Protein AF-A0A1M6AUS4-F1 (afdb_monomer_lite)

pLDDT: mean 83.35, std 10.19, range [53.81, 94.75]

Structure (mmCIF, N/CA/C/O backbone):
data_AF-A0A1M6AUS4-F1
#
_entry.id   AF-A0A1M6AUS4-F1
#
loop_
_atom_site.group_PDB
_atom_site.id
_atom_site.type_symbol
_atom_site.label_atom_id
_atom_site.label_alt_id
_atom_site.label_comp_id
_atom_site.label_asym_id
_atom_site.label_entity_id
_atom_site.label_seq_id
_atom_site.pdbx_PDB_ins_code
_atom_site.Cartn_x
_atom_site.Cartn_y
_atom_site.Cartn_z
_atom_site.occupancy
_atom_site.B_iso_or_equiv
_atom_site.auth_seq_id
_atom_site.auth_comp_id
_atom_site.auth_asym_id
_atom_site.auth_atom_id
_atom_site.pdbx_PDB_model_num
ATOM 1 N N . MET A 1 1 ? -8.008 -0.193 20.773 1.00 53.81 1 MET A N 1
ATOM 2 C CA . MET A 1 1 ? -8.433 -1.583 20.464 1.00 53.81 1 MET A CA 1
ATOM 3 C C . MET A 1 1 ? -9.318 -1.726 19.211 1.00 53.81 1 MET A C 1
ATOM 5 O O . MET A 1 1 ? -9.237 -2.763 18.570 1.00 53.81 1 MET A O 1
ATOM 9 N N . LYS A 1 2 ? -10.123 -0.722 18.805 1.00 60.25 2 LYS A N 1
ATOM 10 C CA . LYS A 1 2 ? -11.055 -0.837 17.654 1.00 60.25 2 LYS A CA 1
ATOM 11 C C . LYS A 1 2 ? -10.388 -0.987 16.270 1.00 60.25 2 LYS A C 1
ATOM 13 O O . LYS A 1 2 ? -10.918 -1.696 15.424 1.00 60.25 2 LYS A O 1
ATOM 18 N N . PHE A 1 3 ? -9.215 -0.394 16.047 1.00 70.62 3 PHE A N 1
ATOM 19 C CA . PHE A 1 3 ? -8.565 -0.393 14.726 1.00 70.62 3 PHE A CA 1
ATOM 20 C C . PHE A 1 3 ? -7.831 -1.691 14.373 1.00 70.62 3 PHE A C 1
ATOM 22 O O . PHE A 1 3 ? -7.869 -2.125 13.227 1.00 70.62 3 PHE A O 1
ATOM 29 N N . ALA A 1 4 ? -7.231 -2.367 15.356 1.00 76.00 4 ALA A N 1
ATOM 30 C CA . ALA A 1 4 ? -6.480 -3.602 15.119 1.00 76.00 4 ALA A CA 1
ATOM 31 C C . ALA A 1 4 ? -7.358 -4.729 14.538 1.00 76.00 4 ALA A C 1
ATOM 33 O O . ALA A 1 4 ? -6.915 -5.489 13.682 1.00 76.00 4 ALA A O 1
ATOM 34 N N . ALA A 1 5 ? -8.623 -4.820 14.963 1.00 84.00 5 ALA A N 1
ATOM 35 C CA . ALA A 1 5 ? -9.565 -5.804 14.433 1.00 84.00 5 ALA A CA 1
ATOM 36 C C . ALA A 1 5 ? -9.958 -5.515 12.974 1.00 84.00 5 ALA A C 1
ATOM 38 O O . ALA A 1 5 ? -10.090 -6.446 12.181 1.00 84.00 5 ALA A O 1
ATOM 39 N N . LEU A 1 6 ? -10.116 -4.237 12.614 1.00 84.94 6 LEU A N 1
ATOM 40 C CA . LEU A 1 6 ? -10.407 -3.821 11.243 1.00 84.94 6 LEU A CA 1
ATOM 41 C C . LEU A 1 6 ? -9.221 -4.115 10.319 1.00 84.94 6 LEU A C 1
ATOM 43 O O . LEU A 1 6 ? -9.403 -4.744 9.281 1.00 84.94 6 LEU A O 1
ATOM 47 N N . PHE A 1 7 ? -8.008 -3.750 10.734 1.00 85.25 7 PHE A N 1
ATOM 48 C CA . PHE A 1 7 ? -6.792 -4.039 9.976 1.00 85.25 7 PHE A CA 1
ATOM 49 C C . PHE A 1 7 ? -6.590 -5.527 9.719 1.00 85.25 7 PHE A C 1
ATOM 51 O O . PHE A 1 7 ? -6.309 -5.906 8.588 1.00 85.25 7 PHE A O 1
ATOM 58 N N . ARG A 1 8 ? -6.814 -6.373 10.733 1.00 87.25 8 ARG A N 1
ATOM 59 C CA . ARG A 1 8 ? -6.753 -7.834 10.577 1.00 87.25 8 ARG A CA 1
ATOM 60 C C . ARG A 1 8 ? -7.788 -8.364 9.590 1.00 87.25 8 ARG A C 1
ATOM 62 O O . ARG A 1 8 ? -7.498 -9.282 8.835 1.00 87.25 8 ARG A O 1
ATOM 69 N N . LYS A 1 9 ? -9.003 -7.807 9.584 1.00 89.00 9 LYS A N 1
ATOM 70 C CA . LYS A 1 9 ? -10.016 -8.184 8.589 1.00 89.00 9 LYS A CA 1
ATOM 71 C C . LYS A 1 9 ? -9.574 -7.780 7.185 1.00 89.00 9 LYS A C 1
ATOM 73 O O . LYS A 1 9 ? -9.643 -8.605 6.288 1.00 89.00 9 LYS A O 1
ATOM 78 N N . ILE A 1 10 ? -9.076 -6.561 7.007 1.00 89.00 10 ILE A N 1
ATOM 79 C CA . ILE A 1 10 ? -8.595 -6.070 5.710 1.00 89.00 10 ILE A CA 1
ATOM 80 C C . ILE A 1 10 ? -7.430 -6.932 5.208 1.00 89.00 10 ILE A C 1
ATOM 82 O O . ILE A 1 10 ? -7.506 -7.453 4.102 1.00 89.00 10 ILE A O 1
ATOM 86 N N . SER A 1 11 ? -6.399 -7.152 6.030 1.00 86.50 11 SER A N 1
ATOM 87 C CA . SER A 1 11 ? -5.217 -7.932 5.638 1.00 86.50 11 SER A CA 1
ATOM 88 C C . SER A 1 11 ? -5.534 -9.386 5.300 1.00 86.50 11 SER A C 1
ATOM 90 O O . SER A 1 11 ? -4.840 -9.980 4.488 1.00 86.50 11 SER A O 1
ATOM 92 N N . ASN A 1 12 ? -6.558 -9.967 5.931 1.00 91.69 12 ASN A N 1
ATOM 93 C CA . ASN A 1 12 ? -6.922 -11.367 5.717 1.00 91.69 12 ASN A CA 1
ATOM 94 C C . ASN A 1 12 ? -7.884 -11.576 4.541 1.00 91.69 12 ASN A C 1
ATOM 96 O O . ASN A 1 12 ? -8.033 -12.708 4.097 1.00 91.69 12 ASN A O 1
ATOM 100 N N . ASN A 1 13 ? -8.579 -10.529 4.085 1.00 93.56 13 ASN A N 1
ATOM 101 C CA . ASN A 1 13 ? -9.609 -10.642 3.044 1.00 93.56 13 ASN A CA 1
ATOM 102 C C . ASN A 1 13 ? -9.223 -9.950 1.733 1.00 93.56 13 ASN A C 1
ATOM 104 O O . ASN A 1 13 ? -9.906 -10.150 0.734 1.00 93.56 13 ASN A O 1
ATOM 108 N N . ILE A 1 14 ? -8.175 -9.124 1.728 1.00 92.12 14 ILE A N 1
ATOM 109 C CA . ILE A 1 14 ? -7.741 -8.383 0.546 1.00 92.12 14 ILE A CA 1
ATOM 110 C C . ILE A 1 14 ? -6.292 -8.742 0.249 1.00 92.12 14 ILE A C 1
ATOM 112 O O . ILE A 1 14 ? -5.389 -8.408 1.017 1.00 92.12 14 ILE A O 1
ATOM 116 N N . ASP A 1 15 ? -6.083 -9.387 -0.894 1.00 92.94 15 ASP A N 1
ATOM 117 C CA . ASP A 1 15 ? -4.770 -9.434 -1.520 1.00 92.94 15 ASP A CA 1
ATOM 118 C C . ASP A 1 15 ? -4.555 -8.129 -2.293 1.00 92.94 15 ASP A C 1
ATOM 120 O O . ASP A 1 15 ? -5.400 -7.731 -3.089 1.00 92.94 15 ASP A O 1
ATOM 124 N N . PHE A 1 16 ? -3.443 -7.446 -2.031 1.00 93.81 16 PHE A N 1
ATOM 125 C CA . PHE A 1 16 ? -3.088 -6.182 -2.678 1.00 93.81 16 PHE A CA 1
ATOM 126 C C . PHE A 1 16 ? -2.192 -6.370 -3.909 1.00 93.81 16 PHE A C 1
ATOM 128 O O . PHE A 1 16 ? -1.834 -5.382 -4.548 1.00 93.81 16 PHE A O 1
ATOM 135 N N . SER A 1 17 ? -1.840 -7.612 -4.259 1.00 93.62 17 SER A N 1
ATOM 136 C CA . SER A 1 17 ? -0.999 -7.936 -5.419 1.00 93.62 17 SER A CA 1
ATOM 137 C C . SER A 1 17 ? -1.541 -7.379 -6.742 1.00 93.62 17 SER A C 1
ATOM 139 O O . SER A 1 17 ? -0.750 -6.959 -7.584 1.00 93.62 17 SER A O 1
ATOM 141 N N . PHE A 1 18 ? -2.867 -7.249 -6.885 1.00 94.19 18 PHE A N 1
ATOM 142 C CA . PHE A 1 18 ? -3.517 -6.674 -8.073 1.00 94.19 18 PHE A CA 1
ATOM 143 C C . PHE A 1 18 ? -3.033 -5.257 -8.422 1.00 94.19 18 PHE A C 1
ATOM 145 O O . PHE A 1 18 ? -3.140 -4.826 -9.568 1.00 94.19 18 PHE A O 1
ATOM 152 N N . ILE A 1 19 ? -2.506 -4.511 -7.445 1.00 94.75 19 ILE A N 1
ATOM 153 C CA . ILE A 1 19 ? -1.995 -3.155 -7.666 1.00 94.75 19 ILE A CA 1
ATOM 154 C C . ILE A 1 19 ? -0.786 -3.181 -8.598 1.00 94.75 19 ILE A C 1
ATOM 156 O O . ILE A 1 19 ? -0.662 -2.273 -9.414 1.00 94.75 19 ILE A O 1
ATOM 160 N N . TYR A 1 20 ? 0.066 -4.210 -8.521 1.00 92.94 20 TYR A N 1
ATOM 161 C CA . TYR A 1 20 ? 1.221 -4.324 -9.411 1.00 92.94 20 TYR A CA 1
ATOM 162 C C . TYR A 1 20 ? 0.790 -4.338 -10.876 1.00 92.94 20 TYR A C 1
ATOM 164 O O . TYR A 1 20 ? 1.362 -3.600 -11.671 1.00 92.94 20 TYR A O 1
ATOM 172 N N . ASP A 1 21 ? -0.260 -5.091 -11.213 1.00 94.12 21 ASP A N 1
ATOM 173 C CA . ASP A 1 21 ? -0.785 -5.152 -12.579 1.00 94.12 21 ASP A CA 1
ATOM 174 C C . ASP A 1 21 ? -1.398 -3.817 -13.022 1.00 94.12 21 ASP A C 1
ATOM 176 O O . ASP A 1 21 ? -1.211 -3.400 -14.164 1.00 94.12 21 ASP A O 1
ATOM 180 N N . LEU A 1 22 ? -2.085 -3.113 -12.114 1.00 94.44 22 LEU A N 1
ATOM 181 C CA . LEU A 1 22 ? -2.729 -1.828 -12.411 1.00 94.44 22 LEU A CA 1
ATOM 182 C C . LEU A 1 22 ? -1.744 -0.696 -12.706 1.00 94.44 22 LEU A C 1
ATOM 184 O O . LEU A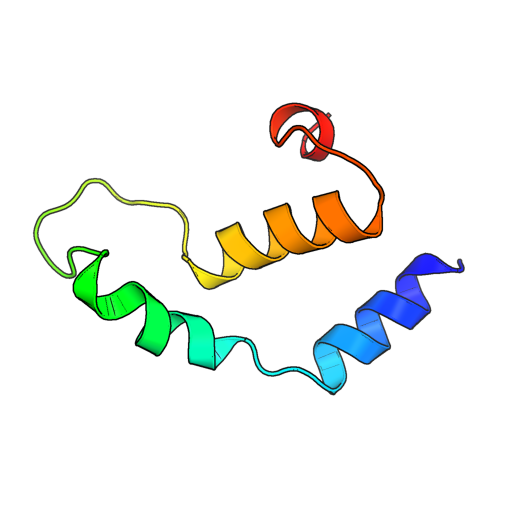 1 22 ? -2.087 0.220 -13.451 1.00 94.44 22 LEU A O 1
ATOM 188 N N . VAL A 1 23 ? -0.568 -0.713 -12.078 1.00 91.62 23 VAL A N 1
ATOM 189 C CA . VAL A 1 23 ? 0.406 0.385 -12.187 1.00 91.62 23 VAL A CA 1
ATOM 190 C C . VAL A 1 23 ? 1.651 0.002 -12.973 1.00 91.62 23 VAL A C 1
ATOM 192 O O . VAL A 1 23 ? 2.543 0.834 -13.126 1.00 91.62 23 VAL A O 1
ATOM 195 N N . LYS A 1 24 ? 1.732 -1.232 -13.482 1.00 89.31 24 LYS A N 1
ATOM 196 C CA . LYS A 1 24 ? 2.913 -1.755 -14.178 1.00 89.31 24 LYS A CA 1
ATOM 197 C C . LYS A 1 24 ? 3.402 -0.831 -15.291 1.00 89.31 24 LYS A C 1
ATOM 199 O O . LYS A 1 24 ? 4.599 -0.615 -15.426 1.00 89.31 24 LYS A O 1
ATOM 204 N N . ASP A 1 25 ? 2.485 -0.249 -16.057 1.00 90.50 25 ASP A N 1
ATOM 205 C CA . ASP A 1 25 ? 2.798 0.661 -17.163 1.00 90.50 25 ASP A CA 1
ATOM 206 C C . ASP A 1 25 ? 3.291 2.049 -16.705 1.00 90.50 25 ASP A C 1
ATOM 208 O O . ASP A 1 25 ? 3.811 2.819 -17.514 1.00 90.50 25 ASP A O 1
ATOM 212 N N . LYS A 1 26 ? 3.125 2.387 -15.420 1.00 87.69 26 LYS A N 1
ATOM 213 C CA . LYS A 1 26 ? 3.560 3.658 -14.816 1.00 87.69 26 LYS A CA 1
ATOM 214 C C . LYS A 1 26 ? 4.914 3.564 -14.126 1.00 87.69 26 LYS A C 1
ATOM 216 O O . LYS A 1 26 ? 5.535 4.598 -13.883 1.00 87.69 26 LYS A O 1
ATOM 221 N N . TYR A 1 27 ? 5.365 2.357 -13.798 1.00 85.00 27 TYR A N 1
ATOM 222 C CA . TYR A 1 27 ? 6.631 2.130 -13.112 1.00 85.00 27 TYR A CA 1
ATOM 223 C C . TYR A 1 27 ? 7.691 1.648 -14.097 1.00 85.00 27 TYR A C 1
ATOM 225 O O . TYR A 1 27 ? 7.446 0.820 -14.969 1.00 85.00 27 TYR A O 1
ATOM 233 N N . CYS A 1 28 ? 8.900 2.187 -13.963 1.00 81.25 28 CYS A N 1
ATOM 234 C CA . CYS A 1 28 ? 10.029 1.734 -14.758 1.00 81.25 28 CYS A CA 1
ATOM 235 C C . CYS A 1 28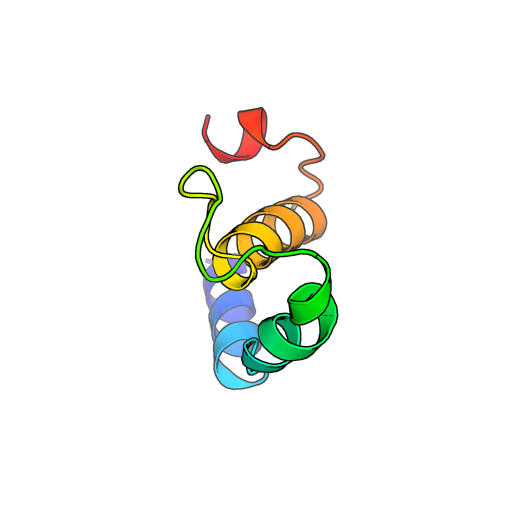 ? 10.686 0.544 -14.059 1.00 81.25 28 CYS A C 1
ATOM 237 O O . CYS A 1 28 ? 11.169 0.694 -12.939 1.00 81.25 28 CYS A O 1
ATOM 239 N N . GLU A 1 29 ? 10.742 -0.609 -14.726 1.00 76.31 29 GLU A N 1
ATOM 240 C CA . GLU A 1 29 ? 11.385 -1.808 -14.171 1.00 76.31 29 GLU A CA 1
ATOM 241 C C . GLU A 1 29 ? 12.910 -1.617 -14.014 1.00 76.31 29 GLU A C 1
ATOM 243 O O . GLU A 1 29 ? 13.504 -2.128 -13.068 1.00 76.31 29 GLU A O 1
ATOM 248 N N . ASN A 1 30 ? 13.545 -0.853 -14.919 1.00 74.75 30 ASN A N 1
ATOM 249 C CA . ASN A 1 30 ? 14.986 -1.002 -15.178 1.00 74.75 30 ASN A CA 1
ATOM 250 C C . ASN A 1 30 ? 15.807 0.300 -15.163 1.00 74.75 30 ASN A C 1
ATOM 252 O O . ASN A 1 30 ? 17.031 0.228 -15.219 1.00 74.75 30 ASN A O 1
ATOM 256 N N . ASN A 1 31 ? 15.183 1.485 -15.169 1.00 70.19 31 ASN A N 1
ATOM 257 C CA . ASN A 1 31 ? 15.912 2.744 -15.405 1.00 70.19 31 ASN A CA 1
ATOM 258 C C . ASN A 1 31 ? 15.357 3.960 -14.634 1.00 70.19 31 ASN A C 1
ATOM 260 O O . ASN A 1 31 ? 15.417 5.095 -15.109 1.00 70.19 31 ASN A O 1
ATOM 264 N N . GLY A 1 32 ? 14.783 3.726 -13.450 1.00 70.31 32 GLY A N 1
ATOM 265 C CA . GLY A 1 32 ? 14.211 4.762 -12.584 1.00 70.31 32 GLY A CA 1
ATOM 266 C C . GLY A 1 32 ? 15.006 4.997 -11.298 1.00 70.31 32 GLY A C 1
ATOM 267 O O . GLY A 1 32 ? 15.832 4.181 -10.893 1.00 70.31 32 GLY A O 1
ATOM 268 N N . ARG A 1 33 ? 14.721 6.109 -10.608 1.00 77.00 33 ARG A N 1
ATOM 269 C CA . ARG A 1 33 ? 15.083 6.236 -9.186 1.00 77.00 33 ARG A CA 1
ATOM 270 C C . ARG A 1 33 ? 14.326 5.164 -8.393 1.00 77.00 33 ARG A C 1
ATOM 272 O O . ARG A 1 33 ? 13.168 4.919 -8.730 1.00 77.00 33 ARG A O 1
ATOM 279 N N . PRO A 1 34 ? 14.919 4.575 -7.340 1.00 74.25 34 PRO A N 1
ATOM 280 C CA . PRO A 1 34 ? 14.185 3.670 -6.466 1.00 74.25 34 PRO A CA 1
ATOM 281 C C . PRO A 1 34 ? 12.981 4.414 -5.876 1.00 74.25 34 PRO A C 1
ATOM 283 O O . PRO A 1 34 ? 13.136 5.357 -5.099 1.00 74.25 34 PRO A O 1
ATOM 286 N N . SER A 1 35 ? 11.782 4.035 -6.312 1.00 78.94 35 SER A N 1
ATOM 287 C CA . SER A 1 35 ? 10.516 4.539 -5.787 1.00 78.94 35 SER A CA 1
ATOM 288 C C . SER A 1 35 ? 10.041 3.661 -4.634 1.00 78.94 35 SER A C 1
ATOM 290 O O . SER A 1 35 ? 10.410 2.491 -4.548 1.00 78.94 35 SER A O 1
ATOM 292 N N . ILE A 1 36 ? 9.170 4.199 -3.778 1.00 85.75 36 ILE A N 1
ATOM 293 C CA . ILE A 1 36 ? 8.414 3.373 -2.830 1.00 85.75 36 ILE A CA 1
ATOM 294 C C . ILE A 1 36 ? 7.633 2.300 -3.601 1.00 85.75 36 ILE A C 1
ATOM 296 O O . ILE A 1 36 ? 7.097 2.562 -4.682 1.00 85.75 36 ILE A O 1
ATOM 300 N N . ASP A 1 37 ? 7.582 1.099 -3.027 1.00 89.31 37 ASP A N 1
ATOM 301 C CA . ASP A 1 37 ? 6.796 -0.014 -3.549 1.00 89.31 37 ASP A CA 1
ATOM 302 C C . ASP A 1 37 ? 5.313 0.391 -3.704 1.00 89.31 37 ASP A C 1
ATOM 304 O O . ASP A 1 37 ? 4.728 0.953 -2.772 1.00 89.31 37 ASP A O 1
ATOM 308 N N . PRO A 1 38 ? 4.676 0.131 -4.859 1.00 91.56 38 PRO 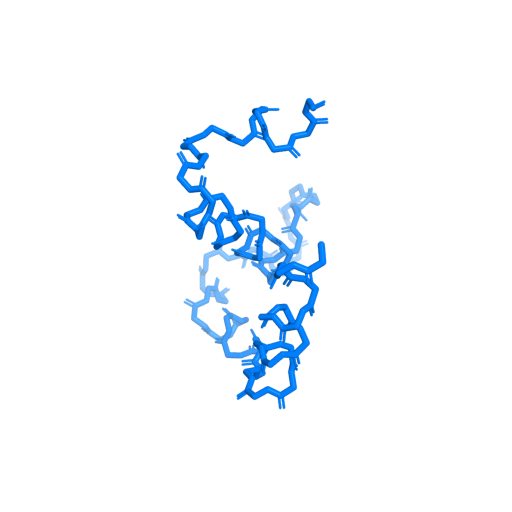A N 1
ATOM 309 C CA . PRO A 1 38 ? 3.327 0.619 -5.138 1.00 91.56 38 PRO A CA 1
ATOM 310 C C . PRO A 1 38 ? 2.267 0.071 -4.174 1.00 91.56 38 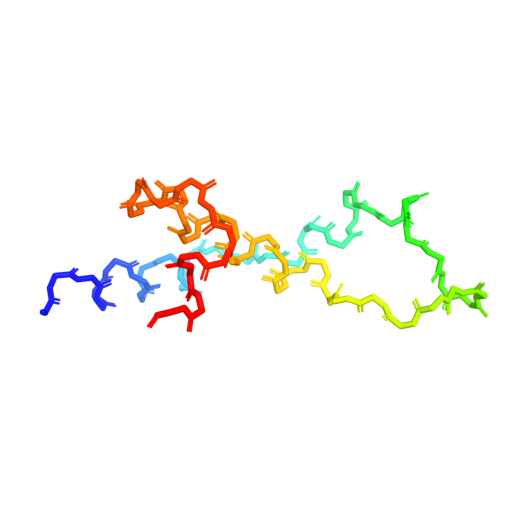PRO A C 1
ATOM 312 O O . PRO A 1 38 ? 1.322 0.787 -3.832 1.00 91.56 38 PRO A O 1
ATOM 315 N N . VAL A 1 39 ? 2.427 -1.160 -3.676 1.00 93.19 39 VAL A N 1
ATOM 316 C CA . VAL A 1 39 ? 1.520 -1.733 -2.673 1.00 93.19 39 VAL A CA 1
ATOM 317 C C . VAL A 1 39 ? 1.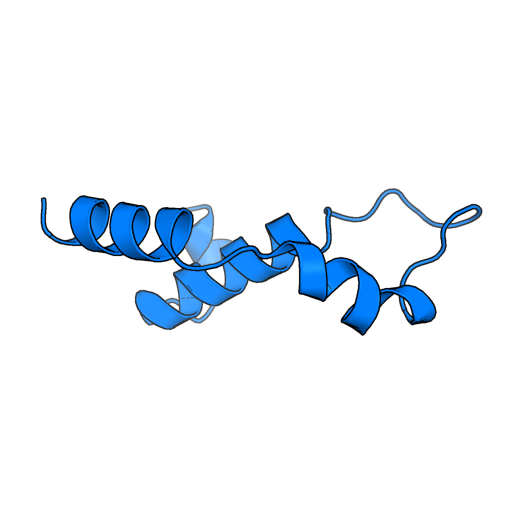697 -1.028 -1.330 1.00 93.19 39 VAL A C 1
ATOM 319 O O . VAL A 1 39 ? 0.708 -0.734 -0.653 1.00 93.19 39 VAL A O 1
ATOM 322 N N . VAL A 1 40 ? 2.937 -0.730 -0.935 1.00 91.50 40 VAL A N 1
ATOM 323 C CA . VAL A 1 40 ? 3.231 0.045 0.281 1.00 91.50 40 VAL A CA 1
ATOM 324 C C . VAL A 1 40 ? 2.641 1.451 0.186 1.00 91.50 40 VAL A C 1
ATOM 326 O O . VAL A 1 40 ? 1.919 1.859 1.099 1.00 91.50 40 VAL A O 1
ATOM 329 N N . LEU A 1 41 ? 2.874 2.158 -0.924 1.00 90.38 41 LEU A N 1
ATOM 330 C CA . LEU A 1 41 ? 2.325 3.497 -1.157 1.00 90.38 41 LEU A CA 1
ATOM 331 C C . LEU A 1 41 ? 0.797 3.494 -1.055 1.00 90.38 41 LEU A C 1
ATOM 333 O O . LEU A 1 41 ? 0.213 4.299 -0.328 1.00 90.38 41 LEU A O 1
ATOM 337 N N . PHE A 1 42 ? 0.143 2.546 -1.729 1.00 92.19 42 PHE A N 1
ATOM 338 C CA . PHE A 1 42 ? -1.307 2.417 -1.664 1.00 92.19 42 PHE A CA 1
ATOM 339 C C . PHE A 1 42 ? -1.794 2.166 -0.236 1.00 92.19 42 PHE A C 1
ATOM 341 O O . PHE A 1 42 ? -2.741 2.812 0.206 1.00 92.19 42 PHE A O 1
ATOM 348 N N . LYS A 1 43 ? -1.146 1.265 0.514 1.00 90.69 43 LYS A N 1
ATOM 349 C CA . LYS A 1 43 ? -1.515 0.987 1.910 1.00 90.69 43 LYS A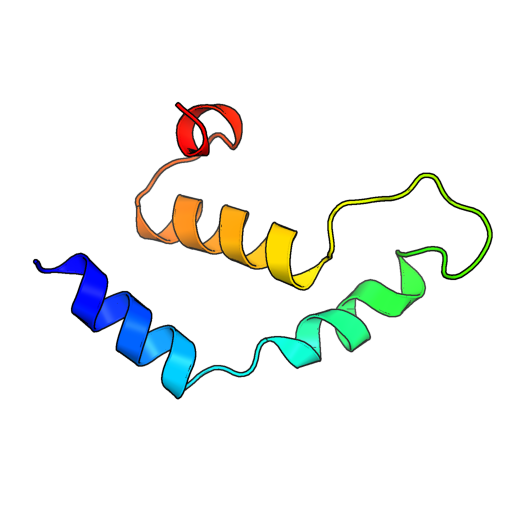 CA 1
ATOM 350 C C . LYS A 1 43 ? -1.413 2.238 2.781 1.00 90.69 43 LYS A C 1
ATOM 352 O O . LYS A 1 43 ? -2.308 2.456 3.592 1.00 90.69 43 LYS A O 1
ATOM 357 N N . MET A 1 44 ? -0.388 3.071 2.598 1.00 89.00 44 MET A N 1
ATOM 358 C CA . MET A 1 44 ? -0.254 4.338 3.329 1.00 89.00 44 MET A CA 1
ATOM 359 C C . MET A 1 44 ? -1.431 5.280 3.043 1.00 89.00 44 MET A C 1
ATOM 361 O O . MET A 1 44 ? -2.087 5.746 3.975 1.00 89.00 44 MET A O 1
ATOM 365 N N . ILE A 1 45 ? -1.759 5.494 1.766 1.00 89.75 45 ILE A N 1
ATOM 366 C CA . ILE A 1 45 ? -2.873 6.363 1.352 1.00 89.75 45 ILE A CA 1
ATOM 367 C C . ILE A 1 45 ? -4.217 5.794 1.825 1.00 89.75 45 ILE A C 1
ATOM 369 O O . ILE A 1 45 ? -5.061 6.526 2.342 1.00 89.75 45 ILE A O 1
ATOM 373 N N . PHE A 1 46 ? -4.415 4.483 1.690 1.00 90.31 46 PHE A N 1
ATOM 374 C CA . PHE A 1 46 ? -5.629 3.786 2.104 1.00 90.31 46 PHE A CA 1
ATOM 375 C C . PHE A 1 46 ? -5.861 3.899 3.612 1.00 90.31 46 PHE A C 1
ATOM 377 O O . PHE A 1 46 ? -6.978 4.167 4.052 1.00 90.31 46 PHE A O 1
ATOM 384 N N . ILE A 1 47 ? -4.797 3.771 4.407 1.00 87.88 47 ILE A N 1
ATOM 385 C CA . ILE A 1 47 ? -4.841 4.037 5.843 1.00 87.88 47 ILE A CA 1
ATOM 386 C C . ILE A 1 47 ? -5.224 5.496 6.081 1.00 87.88 47 ILE A C 1
ATOM 388 O O . ILE A 1 47 ? -6.215 5.746 6.760 1.00 87.88 47 ILE A O 1
ATOM 392 N N . GLY A 1 48 ? -4.528 6.460 5.475 1.00 86.81 48 GLY A N 1
ATOM 393 C CA . GLY A 1 48 ? -4.882 7.874 5.626 1.00 86.81 48 GLY A CA 1
ATOM 394 C C . GLY A 1 48 ? -6.352 8.155 5.331 1.00 86.81 48 GLY A C 1
ATOM 395 O O . GLY A 1 48 ? -7.032 8.796 6.132 1.00 86.81 48 GLY A O 1
ATOM 396 N N . TYR A 1 49 ? -6.889 7.558 4.271 1.00 88.94 49 TYR A N 1
ATOM 397 C CA . TYR A 1 49 ? -8.305 7.642 3.943 1.00 88.94 49 TYR A CA 1
ATOM 398 C C . TYR A 1 49 ? -9.217 7.069 5.043 1.00 88.94 49 TYR A C 1
ATOM 400 O O . TYR A 1 49 ? -10.136 7.760 5.485 1.00 88.94 49 TYR A O 1
ATOM 408 N N . LEU A 1 50 ? -8.950 5.852 5.537 1.00 87.75 50 LEU A N 1
ATOM 409 C CA . LEU A 1 50 ? -9.751 5.208 6.593 1.00 87.75 50 LEU A CA 1
ATOM 410 C C . LEU A 1 50 ? -9.785 6.010 7.903 1.00 87.75 50 LEU A C 1
ATOM 412 O O . LEU A 1 50 ? -10.777 5.956 8.630 1.00 87.75 50 LEU A O 1
ATOM 416 N N . PHE A 1 51 ? -8.714 6.747 8.203 1.00 85.00 51 PHE A N 1
ATOM 417 C CA . PHE A 1 51 ? -8.591 7.563 9.414 1.00 85.00 51 PHE A CA 1
ATOM 418 C C . PHE A 1 51 ? -8.938 9.044 9.199 1.00 85.00 51 PHE A C 1
ATOM 420 O O . PHE A 1 51 ? -8.851 9.833 10.138 1.00 85.00 51 PHE A O 1
ATOM 427 N N . GLY A 1 52 ? -9.331 9.445 7.985 1.00 85.25 52 GLY A N 1
ATOM 428 C CA . GLY A 1 52 ? -9.594 10.849 7.648 1.00 85.25 52 GLY A CA 1
ATOM 429 C C . GLY A 1 52 ? -8.339 11.736 7.618 1.00 85.25 52 GLY A C 1
ATOM 430 O O . GLY A 1 52 ? -8.444 12.965 7.597 1.00 85.25 52 GLY A O 1
ATOM 431 N N . ILE A 1 53 ? -7.147 11.138 7.592 1.00 83.00 53 ILE A N 1
ATOM 432 C CA . ILE A 1 53 ? -5.856 11.818 7.502 1.00 83.00 53 ILE A CA 1
ATOM 433 C C . ILE A 1 53 ? -5.549 12.079 6.026 1.00 83.00 53 ILE A C 1
ATOM 435 O O . ILE A 1 53 ? -5.196 11.186 5.264 1.00 83.00 53 ILE A O 1
ATOM 439 N N . ARG A 1 54 ? -5.689 13.341 5.615 1.00 73.88 54 ARG A N 1
ATOM 440 C CA . ARG A 1 54 ? -5.511 13.769 4.213 1.00 73.88 54 ARG A CA 1
ATOM 441 C C . ARG A 1 54 ? -4.070 14.078 3.791 1.00 73.88 54 ARG A C 1
ATOM 443 O O . ARG A 1 54 ? -3.868 14.479 2.654 1.00 73.88 54 ARG A O 1
ATOM 450 N N . SER A 1 55 ? -3.101 14.000 4.700 1.00 72.81 55 SER A N 1
ATOM 451 C CA . SER A 1 55 ? -1.711 14.382 4.422 1.00 72.81 55 SER A CA 1
ATOM 452 C C . SER A 1 55 ? -0.781 13.228 4.747 1.00 72.81 55 SER A C 1
ATOM 454 O O . SER A 1 55 ? -0.844 12.698 5.853 1.00 72.81 55 SER A O 1
ATOM 456 N N . GLU A 1 56 ? 0.096 12.891 3.805 1.00 70.19 56 GLU A N 1
ATOM 457 C CA . GLU A 1 56 ? 1.133 11.872 3.980 1.00 70.19 56 GLU A CA 1
ATOM 458 C C . GLU A 1 56 ? 2.125 12.248 5.089 1.00 70.19 56 GLU A C 1
ATOM 460 O O . GLU A 1 56 ? 2.576 11.382 5.828 1.00 70.19 56 GLU A O 1
ATOM 465 N N . ILE A 1 57 ? 2.385 13.545 5.291 1.00 68.25 57 ILE A N 1
ATOM 466 C CA . ILE A 1 57 ? 3.240 14.037 6.384 1.00 68.25 57 ILE A CA 1
ATOM 467 C C . ILE A 1 57 ? 2.600 13.724 7.745 1.00 68.25 57 ILE A C 1
ATOM 469 O O . ILE A 1 57 ? 3.261 13.199 8.633 1.00 68.25 57 ILE A O 1
ATOM 473 N N . ARG A 1 58 ? 1.282 13.927 7.872 1.00 64.38 58 ARG A N 1
ATOM 474 C CA . ARG A 1 58 ? 0.528 13.602 9.097 1.00 64.38 58 ARG A CA 1
ATOM 475 C C . ARG A 1 58 ? 0.342 12.099 9.342 1.00 64.38 58 ARG A C 1
ATOM 477 O O . ARG A 1 58 ? -0.257 11.733 10.344 1.00 64.38 58 ARG A O 1
ATOM 484 N N . LEU A 1 59 ? 0.752 11.235 8.410 1.00 63.50 59 LEU A N 1
ATOM 485 C CA . LEU A 1 59 ? 0.787 9.785 8.634 1.00 63.50 59 LEU A CA 1
ATOM 486 C C . LEU A 1 59 ? 2.080 9.333 9.315 1.00 63.50 59 LEU A C 1
ATOM 488 O O . LEU A 1 59 ? 2.116 8.226 9.848 1.00 63.50 59 LEU A O 1
ATOM 492 N N . ILE A 1 60 ? 3.132 10.149 9.225 1.00 70.50 60 ILE A N 1
ATOM 493 C CA . ILE A 1 60 ? 4.478 9.833 9.709 1.00 70.50 60 ILE A CA 1
ATOM 494 C C . ILE A 1 60 ? 4.778 10.572 11.029 1.00 70.50 60 ILE A C 1
ATOM 496 O O . ILE A 1 60 ? 5.606 10.093 11.802 1.00 70.50 60 ILE A O 1
ATOM 500 N N . GLU A 1 61 ? 4.104 11.702 11.282 1.00 60.88 61 GLU A N 1
ATOM 501 C CA . GLU A 1 61 ? 4.031 12.382 12.593 1.00 60.88 61 GLU A CA 1
ATOM 502 C C . GLU A 1 61 ? 3.276 11.554 13.645 1.00 60.88 61 GLU A C 1
ATOM 504 O O . GLU A 1 61 ? 3.773 11.490 14.794 1.00 60.88 61 GLU A O 1
#

Sequence (61 aa):
MKFAALFRKISNNIDFSFIYDLVKDKYCENNGRPSIDPVVLFKMIFIGYLFGIRSEIRLIE

Secondary structure (DSSP, 8-state):
-HHHHHHHHHHHH---THHHHHHGGGS-SSSS--PPPHHHHHHHHHHHHHTT---SHHHH-

Foldseek 3Di:
DVVVVVVVVCVVPDDLVVQCVVCVVVDDPPDDDDDPDRSVVVVLVVVCVVVVNPDSVVSVD

Organism: NCBI:txid1121476

Radius of gyration: 13.82 Å; chains: 1; bounding box: 27×26×38 Å

InterPro domains:
  IPR008490 Transposase InsH, N-terminal [PF05598] (6-61)